Protein AF-A0A5B0TYM4-F1 (afdb_monomer_lite)

Structure (mmCIF, N/CA/C/O backbone):
data_AF-A0A5B0TYM4-F1
#
_entry.id   AF-A0A5B0TYM4-F1
#
loop_
_atom_site.group_PDB
_atom_site.id
_atom_site.type_symbol
_atom_site.label_atom_id
_atom_site.label_alt_id
_atom_site.label_comp_id
_atom_site.label_asym_id
_atom_site.label_entity_id
_atom_site.label_seq_id
_atom_site.pdbx_PDB_ins_code
_atom_site.Cartn_x
_atom_site.Cartn_y
_atom_site.Cartn_z
_atom_site.occupancy
_atom_site.B_iso_or_equiv
_atom_site.auth_seq_id
_atom_site.auth_comp_id
_atom_site.auth_asym_id
_atom_site.auth_atom_id
_atom_site.pdbx_PDB_model_num
ATOM 1 N N . MET A 1 1 ? 12.464 11.081 24.777 1.00 52.78 1 MET A N 1
ATOM 2 C CA . MET A 1 1 ? 11.109 11.037 24.184 1.00 52.78 1 MET A CA 1
ATOM 3 C C . MET A 1 1 ? 10.640 9.595 24.229 1.00 52.78 1 MET A C 1
ATOM 5 O O . MET A 1 1 ? 11.441 8.734 23.888 1.00 52.78 1 MET A O 1
ATOM 9 N N . SER A 1 2 ? 9.414 9.305 24.670 1.00 56.31 2 SER A N 1
ATOM 10 C CA . SER A 1 2 ? 8.841 7.972 24.461 1.00 56.31 2 SER A CA 1
ATOM 11 C C . SER A 1 2 ? 8.320 7.898 23.028 1.00 56.31 2 SER A C 1
ATOM 13 O O . SER A 1 2 ? 7.512 8.726 22.606 1.00 56.31 2 SER A O 1
ATOM 15 N N . ALA A 1 3 ? 8.812 6.936 22.251 1.00 78.44 3 ALA A N 1
ATOM 16 C CA . ALA A 1 3 ? 8.205 6.630 20.965 1.00 78.44 3 ALA A CA 1
ATOM 17 C C . ALA A 1 3 ? 6.795 6.083 21.229 1.00 78.44 3 ALA A C 1
ATOM 19 O O . ALA A 1 3 ? 6.629 5.127 21.986 1.00 78.44 3 ALA A O 1
ATOM 20 N N . SER A 1 4 ? 5.779 6.718 20.647 1.00 87.31 4 SER A N 1
ATOM 21 C CA . SER A 1 4 ? 4.402 6.229 20.725 1.00 87.31 4 SER A CA 1
ATOM 22 C C . SER A 1 4 ? 4.150 5.261 19.567 1.00 87.31 4 SER A C 1
ATOM 24 O O . SER A 1 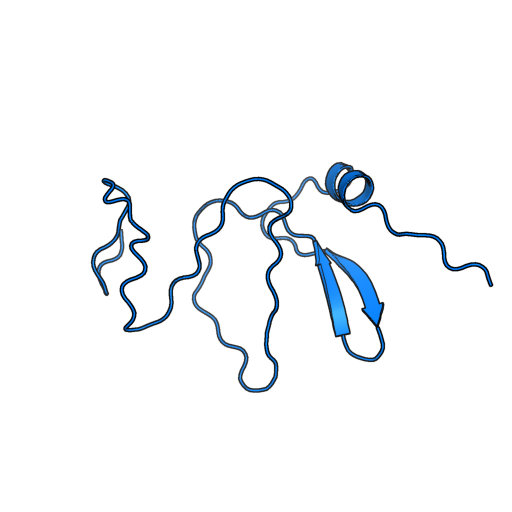4 ? 4.409 5.638 18.422 1.00 87.31 4 SER A O 1
ATOM 26 N N . PRO A 1 5 ? 3.659 4.035 19.823 1.00 93.56 5 PRO A N 1
ATOM 27 C CA . PRO A 1 5 ? 3.332 3.092 18.761 1.00 93.56 5 PRO A CA 1
ATOM 28 C C . PRO A 1 5 ? 2.301 3.662 17.782 1.00 93.56 5 PRO A C 1
ATOM 30 O O . PRO A 1 5 ? 1.371 4.369 18.178 1.00 93.56 5 PRO A O 1
ATOM 33 N N . ILE A 1 6 ? 2.433 3.315 16.502 1.00 94.31 6 ILE A N 1
ATOM 34 C CA . ILE A 1 6 ? 1.473 3.712 15.470 1.00 94.31 6 ILE A CA 1
ATOM 35 C C . ILE A 1 6 ? 0.440 2.602 15.302 1.00 94.31 6 ILE A C 1
ATOM 37 O O . ILE A 1 6 ? 0.752 1.504 14.851 1.00 94.31 6 ILE A O 1
ATOM 41 N N . ASN A 1 7 ? -0.814 2.902 15.637 1.00 95.00 7 ASN A N 1
ATOM 42 C CA . ASN A 1 7 ? -1.929 1.993 15.396 1.00 95.00 7 ASN A CA 1
ATOM 43 C C . ASN A 1 7 ? -2.427 2.143 13.949 1.00 95.00 7 ASN A C 1
ATOM 45 O O . ASN A 1 7 ? -3.078 3.133 13.608 1.00 95.00 7 ASN A O 1
ATOM 49 N N . LEU A 1 8 ? -2.128 1.157 13.099 1.00 94.38 8 LEU A N 1
ATOM 50 C CA . LEU A 1 8 ? -2.494 1.192 11.680 1.00 94.38 8 LEU A CA 1
ATOM 51 C C . LEU A 1 8 ? -4.013 1.243 11.469 1.00 94.38 8 LEU A C 1
ATOM 53 O O . LEU A 1 8 ? -4.479 1.996 10.618 1.00 94.38 8 LEU A O 1
ATOM 57 N N . LEU A 1 9 ? -4.795 0.507 12.266 1.00 93.38 9 LEU A N 1
ATOM 58 C CA . LEU A 1 9 ? -6.257 0.470 12.144 1.00 93.38 9 LEU A CA 1
ATOM 59 C C . LEU A 1 9 ? -6.890 1.831 12.468 1.00 93.38 9 LEU A C 1
ATOM 61 O O . LEU A 1 9 ? -7.776 2.285 11.742 1.00 93.38 9 LEU A O 1
ATOM 65 N N . ASP A 1 10 ? -6.398 2.519 13.503 1.00 94.81 10 ASP A N 1
ATOM 66 C CA . ASP A 1 10 ? -6.825 3.889 13.820 1.00 94.81 10 ASP A CA 1
ATOM 67 C C . ASP A 1 10 ? -6.459 4.875 12.699 1.00 94.81 10 ASP A C 1
ATOM 69 O O . ASP A 1 10 ? -7.243 5.762 12.364 1.00 94.81 10 ASP A O 1
ATOM 73 N N . LYS A 1 11 ? -5.293 4.719 12.064 1.00 94.19 11 LYS A N 1
ATOM 74 C CA . LYS A 1 11 ? -4.933 5.551 10.907 1.00 94.19 11 LYS A CA 1
ATOM 75 C C . LYS A 1 11 ? -5.823 5.253 9.696 1.00 94.19 11 LYS A C 1
ATOM 77 O O . LYS A 1 11 ? -6.262 6.191 9.036 1.00 94.19 11 LYS A O 1
ATOM 82 N N . PHE A 1 12 ? -6.158 3.989 9.440 1.00 93.00 12 PHE A N 1
ATOM 83 C CA . PHE A 1 12 ? -7.062 3.602 8.353 1.00 93.00 12 PHE A CA 1
ATOM 84 C C . PHE A 1 12 ? -8.497 4.100 8.533 1.00 93.00 12 PHE A C 1
ATOM 86 O O . PHE A 1 12 ? -9.151 4.401 7.532 1.00 93.00 12 PHE A O 1
ATOM 93 N N . SER A 1 13 ? -8.992 4.212 9.771 1.00 92.81 13 SER A N 1
ATOM 94 C CA . SER A 1 13 ? -10.339 4.746 10.038 1.00 92.81 13 SER A CA 1
ATOM 95 C C . SER A 1 13 ? -10.485 6.209 9.592 1.00 92.81 13 SER A C 1
ATOM 97 O O . SER A 1 13 ? -11.576 6.645 9.235 1.00 92.81 13 SER A O 1
ATOM 99 N N . LYS A 1 14 ? -9.365 6.940 9.536 1.00 93.06 14 LYS A N 1
ATOM 100 C CA . LYS A 1 14 ? -9.276 8.348 9.119 1.00 93.06 14 LYS A CA 1
ATOM 101 C C . LYS A 1 14 ? -9.083 8.520 7.608 1.00 93.06 14 LYS A C 1
ATOM 103 O O . LYS A 1 14 ? -9.140 9.641 7.112 1.00 93.06 14 LYS A O 1
ATOM 108 N N . LEU A 1 15 ? -8.853 7.430 6.870 1.00 90.31 15 LEU A N 1
ATOM 109 C CA . LEU A 1 15 ? -8.710 7.437 5.414 1.00 90.31 15 LEU A CA 1
ATOM 110 C C . LEU A 1 15 ? -10.054 7.124 4.756 1.00 90.31 15 LEU A C 1
ATOM 112 O O . LEU A 1 15 ? -10.559 6.009 4.874 1.00 90.31 15 LEU A O 1
ATOM 116 N N . SER A 1 16 ? -10.618 8.078 4.023 1.00 87.00 16 SER A N 1
ATOM 117 C CA . SER A 1 16 ? -11.839 7.873 3.228 1.00 87.00 16 SER A CA 1
ATOM 118 C C . SER A 1 16 ? -11.564 7.695 1.734 1.00 87.00 16 SER A C 1
ATOM 120 O O . SER A 1 16 ? -12.321 7.009 1.059 1.00 87.00 16 SER A O 1
ATOM 122 N N . GLN A 1 17 ? -10.478 8.278 1.223 1.00 87.75 17 GLN A N 1
ATOM 123 C CA . GLN A 1 17 ? -10.151 8.274 -0.203 1.00 87.75 17 GLN A CA 1
ATOM 124 C C . GLN A 1 17 ? -9.419 6.992 -0.613 1.00 87.75 17 GLN A C 1
ATOM 126 O O . GLN A 1 17 ? -8.451 6.584 0.034 1.00 87.75 17 GLN A O 1
ATOM 131 N N . GLN A 1 18 ? -9.869 6.389 -1.710 1.00 86.69 18 GLN A N 1
ATOM 132 C CA . GLN A 1 18 ? -9.143 5.336 -2.416 1.00 86.69 18 GLN A CA 1
ATOM 133 C C . GLN A 1 18 ? -7.996 5.938 -3.229 1.00 86.69 18 GLN A C 1
ATOM 135 O O . GLN A 1 18 ? -8.023 7.125 -3.564 1.00 86.69 18 GLN A O 1
ATOM 140 N N . TRP A 1 19 ? -6.977 5.125 -3.511 1.00 84.44 19 TRP A N 1
ATOM 141 C CA . TRP A 1 19 ? -5.838 5.481 -4.363 1.00 84.44 19 TRP A CA 1
ATOM 142 C C . TRP A 1 19 ? -5.099 6.763 -3.941 1.00 84.44 19 TRP A C 1
ATOM 144 O O . TRP A 1 19 ? -4.435 7.413 -4.742 1.00 84.44 19 TRP A O 1
ATOM 154 N N . SER A 1 20 ? -5.181 7.129 -2.656 1.00 88.75 20 SER A N 1
ATOM 155 C CA . SER A 1 20 ? -4.495 8.291 -2.085 1.00 88.75 20 SER A CA 1
ATOM 156 C C . SER A 1 20 ? -3.562 7.853 -0.952 1.00 88.75 20 SER A C 1
ATOM 158 O O . SER A 1 20 ? -3.962 7.900 0.217 1.00 88.75 20 SER A O 1
ATOM 160 N N . PRO A 1 21 ? -2.328 7.409 -1.268 1.00 90.94 21 PRO A N 1
ATOM 161 C CA . PRO A 1 21 ? -1.358 7.016 -0.256 1.00 90.94 21 PRO A CA 1
ATOM 162 C C . PRO A 1 21 ? -1.073 8.171 0.707 1.00 90.94 21 PRO A C 1
ATOM 164 O O . PRO A 1 21 ? -0.760 9.285 0.279 1.00 90.94 21 PRO A O 1
ATOM 167 N N . LYS A 1 22 ? -1.162 7.920 2.016 1.00 94.06 22 LYS A N 1
ATOM 168 C CA . LYS A 1 22 ? -0.786 8.888 3.057 1.00 94.06 22 LYS A CA 1
ATOM 169 C C . LYS A 1 22 ? 0.429 8.394 3.824 1.00 94.06 22 LYS A C 1
ATOM 171 O O . LYS A 1 22 ? 0.413 7.277 4.337 1.00 94.06 22 LYS A O 1
ATOM 176 N N . VAL A 1 23 ? 1.448 9.242 3.936 1.00 94.81 23 VAL A N 1
ATOM 177 C CA . VAL A 1 23 ? 2.625 8.984 4.775 1.00 94.81 23 VAL A CA 1
ATOM 178 C C . VAL A 1 23 ? 2.200 9.036 6.243 1.00 94.81 23 VAL A C 1
ATOM 180 O O . VAL A 1 23 ? 1.605 10.017 6.688 1.00 94.81 23 VAL A O 1
ATOM 183 N N . ILE A 1 24 ? 2.466 7.963 6.985 1.00 94.75 24 ILE A N 1
ATOM 184 C CA . ILE A 1 24 ? 2.121 7.834 8.411 1.00 94.75 24 ILE A CA 1
ATOM 185 C C . ILE A 1 24 ? 3.344 7.839 9.328 1.00 94.75 24 ILE A C 1
ATOM 187 O O . ILE A 1 24 ? 3.190 8.072 10.527 1.00 94.75 24 ILE A O 1
ATOM 191 N N . ALA A 1 25 ? 4.526 7.574 8.775 1.00 94.38 25 ALA A N 1
ATOM 192 C CA . ALA A 1 25 ? 5.805 7.612 9.464 1.00 94.38 25 ALA A CA 1
ATOM 193 C C . ALA A 1 25 ? 6.945 7.738 8.456 1.00 94.38 25 ALA A C 1
ATOM 195 O O . ALA A 1 25 ? 6.793 7.385 7.283 1.00 94.38 25 ALA A O 1
ATOM 196 N N . GLU A 1 26 ? 8.093 8.172 8.958 1.00 94.81 26 GLU A N 1
ATOM 197 C CA . GLU A 1 26 ? 9.342 8.242 8.214 1.00 94.81 26 GLU A CA 1
ATOM 198 C C . GLU A 1 26 ? 10.446 7.570 9.034 1.00 94.81 26 GLU A C 1
ATOM 200 O O . GLU A 1 26 ? 10.457 7.647 10.267 1.00 94.81 26 GLU A O 1
ATOM 205 N N . MET A 1 27 ? 11.353 6.884 8.348 1.00 93.25 27 MET A N 1
ATOM 206 C CA . MET A 1 27 ? 12.549 6.290 8.936 1.00 93.25 27 MET A CA 1
ATOM 207 C C . MET A 1 27 ? 13.713 6.576 7.999 1.00 93.25 27 MET A C 1
ATOM 209 O O . MET A 1 27 ? 13.798 5.988 6.926 1.00 93.25 27 MET A O 1
ATOM 213 N N . ASN A 1 28 ? 14.611 7.468 8.415 1.00 93.25 28 ASN A N 1
ATOM 214 C CA . ASN A 1 28 ? 15.639 8.028 7.537 1.00 93.25 28 ASN A CA 1
ATOM 215 C C . ASN A 1 28 ? 14.984 8.649 6.287 1.00 93.25 28 ASN A C 1
ATOM 217 O O . ASN A 1 28 ? 14.165 9.555 6.415 1.00 93.25 28 ASN A O 1
ATOM 221 N N . ASP A 1 29 ? 15.321 8.146 5.106 1.00 91.75 29 ASP A N 1
ATOM 222 C CA . ASP A 1 29 ? 14.795 8.512 3.792 1.00 91.75 29 ASP A CA 1
ATOM 223 C C . ASP A 1 29 ? 13.631 7.616 3.315 1.00 91.75 29 ASP A C 1
ATOM 225 O O . ASP A 1 29 ? 13.126 7.794 2.207 1.00 91.75 29 ASP A O 1
ATOM 229 N N . TYR A 1 30 ? 13.154 6.690 4.156 1.00 93.38 30 TYR A N 1
ATOM 230 C CA . TYR A 1 30 ? 12.013 5.823 3.856 1.00 93.38 30 TYR A CA 1
ATOM 231 C C . TYR A 1 30 ? 10.707 6.384 4.405 1.00 93.38 30 TYR A C 1
ATOM 233 O O . TYR A 1 30 ? 10.644 6.927 5.510 1.00 93.38 30 TYR A O 1
ATOM 241 N N . GLN A 1 31 ? 9.629 6.157 3.657 1.00 94.75 31 GLN A N 1
ATOM 242 C CA . GLN A 1 31 ? 8.275 6.534 4.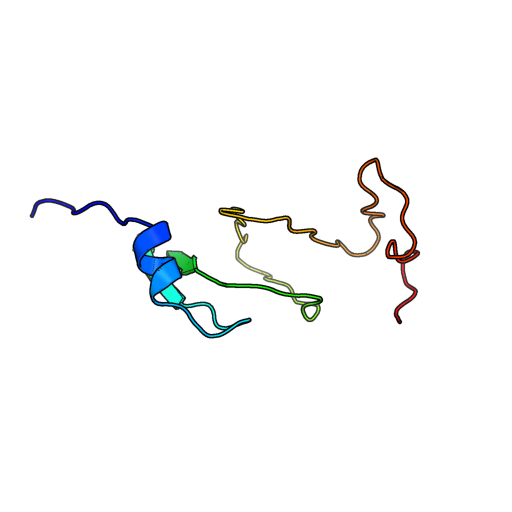046 1.00 94.75 31 GLN A CA 1
ATOM 243 C C . GLN A 1 31 ? 7.391 5.303 4.198 1.00 94.75 31 GLN A C 1
ATOM 245 O O . GLN A 1 31 ? 7.297 4.474 3.295 1.00 94.75 31 GLN A O 1
ATOM 250 N N . PHE A 1 32 ? 6.660 5.239 5.307 1.00 95.00 32 PHE A N 1
ATOM 251 C CA . PHE A 1 32 ? 5.601 4.255 5.505 1.00 95.00 32 PHE A CA 1
ATOM 252 C C . PHE A 1 32 ? 4.279 4.877 5.085 1.00 95.00 32 PHE A C 1
ATOM 254 O O . PHE A 1 32 ? 3.865 5.902 5.637 1.00 95.00 32 PHE A O 1
ATOM 261 N N . LYS A 1 33 ? 3.615 4.264 4.106 1.00 95.06 33 LYS A N 1
ATOM 262 C CA . LYS A 1 33 ? 2.381 4.784 3.518 1.00 95.06 33 LYS A CA 1
ATOM 263 C C . LYS A 1 33 ? 1.220 3.840 3.784 1.00 95.06 33 LYS A C 1
ATOM 265 O O . LYS A 1 33 ? 1.375 2.625 3.738 1.00 95.06 33 LYS A O 1
ATOM 270 N N . LEU A 1 34 ? 0.046 4.414 4.029 1.00 95.38 34 LEU A N 1
ATOM 271 C CA . LEU A 1 34 ? -1.217 3.685 4.015 1.00 95.38 34 LEU A CA 1
ATOM 272 C C . LEU A 1 34 ? -2.026 4.092 2.793 1.00 95.38 34 LEU A C 1
ATOM 274 O O . LEU A 1 34 ? -2.199 5.283 2.531 1.00 95.38 34 LEU A O 1
ATOM 278 N N . ALA A 1 35 ? -2.556 3.101 2.087 1.00 93.31 35 ALA A N 1
ATOM 279 C CA . ALA A 1 35 ? -3.438 3.291 0.949 1.00 93.31 35 ALA A CA 1
ATOM 280 C C . ALA A 1 35 ? -4.610 2.308 1.029 1.00 93.31 35 ALA A C 1
ATOM 282 O O . ALA A 1 35 ? -4.470 1.194 1.534 1.00 93.31 35 ALA A O 1
ATOM 283 N N . LYS A 1 36 ? -5.771 2.738 0.533 1.00 91.25 36 LYS A N 1
ATOM 284 C CA . LYS A 1 36 ? -6.883 1.851 0.185 1.00 91.25 36 LYS A CA 1
ATOM 285 C C . LYS A 1 36 ? -6.880 1.717 -1.329 1.00 91.25 36 LYS A C 1
ATOM 287 O O . LYS A 1 36 ? -6.913 2.740 -2.011 1.00 91.25 36 LYS A O 1
ATOM 292 N N . ILE A 1 37 ? -6.815 0.489 -1.819 1.00 87.94 37 ILE A N 1
ATOM 293 C CA . ILE A 1 37 ? -6.804 0.174 -3.246 1.00 87.94 37 ILE A CA 1
ATOM 294 C C . ILE A 1 37 ? -8.090 -0.569 -3.602 1.00 87.94 37 ILE A C 1
ATOM 296 O O . ILE A 1 37 ? -8.634 -1.283 -2.759 1.00 87.94 37 ILE A O 1
ATOM 300 N N . GLU A 1 38 ? -8.592 -0.360 -4.813 1.00 84.69 38 GLU A N 1
ATOM 301 C CA . GLU A 1 38 ? -9.767 -1.056 -5.335 1.00 84.69 38 GLU A CA 1
ATOM 302 C C . GLU A 1 38 ? -9.691 -1.111 -6.859 1.00 84.69 38 GLU A C 1
ATOM 304 O O . GLU A 1 38 ? -9.545 -0.069 -7.499 1.00 84.69 38 GLU A O 1
ATOM 309 N N . ASN A 1 39 ? -9.854 -2.310 -7.420 1.00 84.25 39 ASN A N 1
ATOM 310 C CA . ASN A 1 39 ? -9.657 -2.613 -8.838 1.00 84.25 39 ASN A CA 1
ATOM 311 C C . ASN A 1 39 ? -8.190 -2.423 -9.261 1.00 84.25 39 ASN A C 1
ATOM 313 O O . ASN A 1 39 ? -7.269 -2.749 -8.511 1.00 84.25 39 ASN A O 1
ATOM 317 N N . GLU A 1 40 ? -7.986 -1.930 -10.475 1.00 80.06 40 GLU A N 1
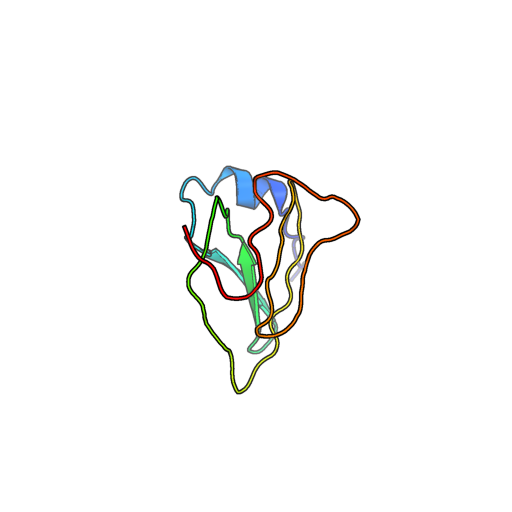ATOM 318 C CA . GLU A 1 40 ? -6.698 -1.904 -11.150 1.00 80.06 40 GLU A CA 1
ATOM 319 C C . GLU A 1 40 ? -5.914 -0.620 -10.887 1.00 80.06 40 GLU A C 1
ATOM 321 O O . GLU A 1 40 ? -6.468 0.461 -10.668 1.00 80.06 40 GLU A O 1
ATOM 326 N N . PHE A 1 41 ? -4.591 -0.749 -10.961 1.00 78.94 41 PHE A N 1
ATOM 327 C CA 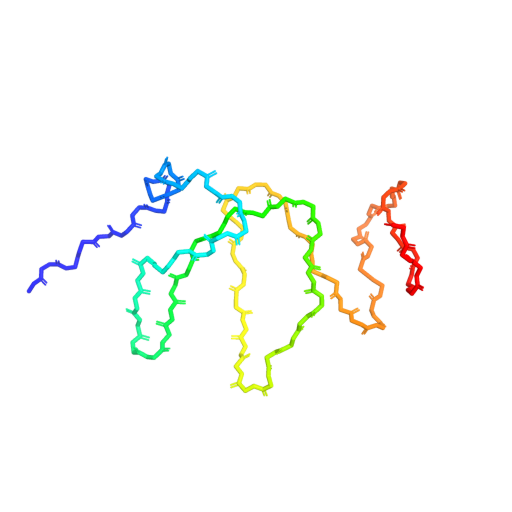. PHE A 1 41 ? -3.662 0.370 -10.931 1.00 78.94 41 PHE A CA 1
ATOM 328 C C . PHE A 1 41 ? -2.875 0.447 -12.235 1.00 78.94 41 PHE A C 1
ATOM 330 O O . PHE A 1 41 ? -2.729 -0.538 -12.956 1.00 78.94 41 PHE A O 1
ATOM 337 N N . THR A 1 42 ? -2.331 1.622 -12.540 1.00 81.19 42 THR A N 1
ATOM 338 C CA . THR A 1 42 ? -1.518 1.797 -13.741 1.00 81.19 42 THR A CA 1
ATOM 339 C C . THR A 1 42 ? -0.151 1.127 -13.593 1.00 81.19 42 THR A C 1
ATOM 341 O O . THR A 1 42 ? 0.478 1.145 -12.529 1.00 81.19 42 THR A O 1
ATOM 344 N N . TRP A 1 43 ? 0.349 0.573 -14.701 1.00 83.94 43 TRP A N 1
ATOM 345 C CA . TRP A 1 43 ? 1.722 0.083 -14.781 1.00 83.94 43 TRP A CA 1
ATOM 346 C C . TRP A 1 43 ? 2.712 1.179 -14.407 1.00 83.94 43 TRP A C 1
ATOM 348 O O . TRP A 1 43 ? 2.707 2.270 -14.981 1.00 83.94 43 TRP A O 1
ATOM 358 N N . HIS A 1 44 ? 3.608 0.854 -13.488 1.00 85.50 44 HIS A N 1
ATOM 359 C CA . HIS A 1 44 ? 4.695 1.727 -13.087 1.00 85.50 44 HIS A CA 1
ATOM 360 C C . HIS A 1 44 ? 5.915 0.891 -12.701 1.00 85.50 44 HIS A C 1
ATOM 362 O O . HIS A 1 44 ? 5.856 -0.334 -12.602 1.00 85.50 44 HIS A O 1
ATOM 368 N N . SER A 1 45 ? 7.047 1.565 -12.542 1.00 87.38 45 SER A N 1
ATOM 369 C CA . SER A 1 45 ? 8.307 0.939 -12.164 1.00 87.38 45 SER A CA 1
ATOM 370 C C . SER A 1 45 ? 9.141 1.908 -11.346 1.00 87.38 45 SER A C 1
ATOM 372 O O . SER A 1 45 ? 9.185 3.102 -11.656 1.00 87.38 45 SER A O 1
ATOM 374 N N . HIS A 1 46 ? 9.879 1.379 -10.380 1.00 87.75 46 HIS A N 1
ATOM 375 C CA . HIS A 1 46 ? 10.853 2.125 -9.601 1.00 87.75 46 HIS A CA 1
ATOM 376 C C . HIS A 1 46 ? 12.256 1.636 -9.965 1.00 87.75 46 HIS A C 1
ATOM 378 O O . HIS A 1 46 ? 12.623 0.508 -9.674 1.00 87.75 46 HIS A O 1
ATOM 384 N N . ALA A 1 47 ? 13.043 2.474 -10.647 1.00 89.56 47 ALA A N 1
ATOM 385 C CA . ALA A 1 47 ? 14.363 2.066 -11.144 1.00 89.56 47 ALA A CA 1
ATOM 386 C C . ALA A 1 47 ? 15.422 1.928 -10.036 1.00 89.56 47 ALA A C 1
ATOM 388 O O . ALA A 1 47 ? 16.416 1.237 -10.218 1.00 89.56 47 ALA A O 1
ATOM 389 N N . ASN A 1 48 ? 15.224 2.622 -8.912 1.00 90.56 48 ASN A N 1
ATOM 390 C CA . ASN A 1 48 ? 16.275 2.866 -7.921 1.00 90.56 48 ASN A CA 1
ATOM 391 C C . ASN A 1 48 ? 15.863 2.494 -6.490 1.00 90.56 48 ASN A C 1
ATOM 393 O O . ASN A 1 48 ? 16.597 2.796 -5.553 1.00 90.56 48 ASN A O 1
ATOM 397 N N . THR A 1 49 ? 14.669 1.935 -6.296 1.00 87.31 49 THR A N 1
ATOM 398 C CA . THR A 1 49 ? 14.163 1.602 -4.964 1.00 87.31 49 THR A CA 1
ATOM 399 C C . THR A 1 49 ? 13.175 0.453 -5.058 1.00 87.31 49 THR A C 1
ATOM 401 O O . THR A 1 49 ? 12.327 0.436 -5.950 1.00 87.31 49 THR A O 1
ATOM 404 N N . ASP A 1 50 ? 13.311 -0.497 -4.142 1.00 91.31 50 ASP A N 1
ATOM 405 C CA . ASP A 1 50 ? 12.334 -1.558 -3.961 1.00 91.31 50 ASP A CA 1
ATOM 406 C C . ASP A 1 50 ? 11.110 -1.007 -3.225 1.00 91.31 50 ASP A C 1
ATOM 408 O O . ASP A 1 50 ? 11.216 -0.100 -2.395 1.00 91.31 50 ASP A O 1
ATOM 412 N N . GLU A 1 51 ? 9.942 -1.587 -3.487 1.00 90.75 51 GLU A N 1
ATOM 413 C CA . GLU A 1 51 ? 8.711 -1.249 -2.779 1.00 90.75 51 GLU A CA 1
ATOM 414 C C . GLU A 1 51 ? 8.175 -2.468 -2.029 1.00 90.75 51 GLU A C 1
ATOM 416 O O . GLU A 1 51 ? 8.075 -3.569 -2.571 1.00 90.75 51 GLU A O 1
ATOM 421 N N . VAL A 1 52 ? 7.835 -2.267 -0.755 1.00 92.88 52 VAL A N 1
ATOM 422 C CA . VAL A 1 52 ? 7.272 -3.309 0.105 1.00 92.88 52 VAL A CA 1
ATOM 423 C C . VAL A 1 52 ? 5.772 -3.099 0.238 1.00 92.88 52 VAL A C 1
ATOM 425 O O . VAL A 1 52 ? 5.317 -2.043 0.677 1.00 92.88 52 VAL A O 1
ATOM 428 N N . PHE A 1 53 ? 5.012 -4.153 -0.050 1.00 90.88 53 PHE A N 1
ATOM 429 C CA . PHE A 1 53 ? 3.567 -4.194 0.144 1.00 90.88 53 PHE A CA 1
ATOM 430 C C . PHE A 1 53 ? 3.217 -5.080 1.343 1.00 90.88 53 PHE A C 1
ATOM 432 O O . PHE A 1 53 ? 3.652 -6.225 1.437 1.00 90.88 53 PHE A O 1
ATOM 439 N N . LEU A 1 54 ? 2.404 -4.551 2.262 1.00 91.88 54 LEU A N 1
ATOM 440 C CA . LEU A 1 54 ? 1.866 -5.287 3.407 1.00 91.88 54 LEU A CA 1
ATOM 441 C C . LEU A 1 54 ? 0.339 -5.177 3.416 1.00 91.88 54 LEU A C 1
ATOM 443 O O . LEU A 1 54 ? -0.216 -4.103 3.658 1.00 91.88 54 LEU A O 1
ATOM 447 N N . VAL A 1 55 ? -0.342 -6.299 3.182 1.00 90.38 55 VAL A N 1
ATOM 448 C CA . VAL A 1 55 ? -1.808 -6.363 3.191 1.00 90.38 55 VAL A CA 1
ATOM 449 C C . VAL A 1 55 ? -2.307 -6.430 4.633 1.00 90.38 55 VAL A C 1
ATOM 451 O O . VAL A 1 55 ? -2.084 -7.409 5.338 1.00 90.38 55 VAL A O 1
ATOM 454 N N . ILE A 1 56 ? -2.997 -5.377 5.077 1.00 92.62 56 ILE A N 1
ATOM 455 C CA . ILE A 1 56 ? -3.582 -5.314 6.428 1.00 92.62 56 ILE A CA 1
ATOM 456 C C . ILE A 1 56 ? -4.996 -5.906 6.462 1.00 92.62 56 ILE A C 1
ATOM 458 O O . ILE A 1 56 ? -5.400 -6.497 7.462 1.00 92.62 56 ILE A O 1
ATOM 462 N N . LYS A 1 57 ? -5.769 -5.731 5.385 1.00 89.44 57 LYS A N 1
ATOM 463 C CA . LYS A 1 57 ? -7.123 -6.272 5.233 1.00 89.44 57 LYS A CA 1
ATOM 464 C C . LYS A 1 57 ? -7.463 -6.417 3.750 1.00 89.44 57 LYS A C 1
ATOM 466 O O . LYS A 1 57 ? -7.218 -5.484 2.992 1.00 89.44 57 LYS A O 1
ATOM 471 N N . GLY A 1 58 ? -8.111 -7.524 3.393 1.00 89.12 58 GLY A N 1
ATOM 472 C CA . GLY A 1 58 ? -8.495 -7.841 2.017 1.00 89.12 58 GLY A CA 1
ATOM 473 C C . GLY A 1 58 ? -7.432 -8.678 1.319 1.00 89.12 58 GLY A C 1
ATOM 474 O O . GLY A 1 58 ? -6.632 -9.339 1.978 1.00 89.12 58 GLY A O 1
ATOM 475 N N . GLU A 1 59 ? -7.438 -8.628 -0.005 1.00 86.81 59 GLU A N 1
ATOM 476 C CA . GLU A 1 59 ? -6.519 -9.359 -0.872 1.00 86.81 59 GLU A CA 1
ATOM 477 C C . GLU A 1 59 ? -5.912 -8.382 -1.883 1.00 86.81 59 GLU A C 1
ATOM 479 O O . GLU A 1 59 ? -6.527 -7.372 -2.232 1.00 86.81 59 GLU A O 1
ATOM 484 N N . MET A 1 60 ? -4.679 -8.651 -2.305 1.00 85.06 60 MET A N 1
ATOM 485 C CA . MET A 1 60 ? -3.958 -7.856 -3.295 1.00 85.06 60 MET A CA 1
ATOM 486 C C . MET A 1 60 ? -3.203 -8.806 -4.215 1.00 85.06 60 MET A C 1
ATOM 488 O O . MET A 1 60 ? -2.512 -9.704 -3.732 1.00 85.06 60 MET A O 1
ATOM 492 N N . SER A 1 61 ? -3.294 -8.553 -5.516 1.00 85.19 61 SER A N 1
ATOM 493 C CA . SER A 1 61 ? -2.476 -9.203 -6.535 1.00 85.19 61 SER A CA 1
ATOM 494 C C . SER A 1 61 ? -1.527 -8.179 -7.139 1.00 85.19 61 SER A C 1
ATOM 496 O O . SER A 1 61 ? -1.892 -7.020 -7.329 1.00 85.19 61 SER A O 1
ATOM 498 N N . ILE A 1 62 ? -0.303 -8.606 -7.429 1.00 84.38 62 ILE A N 1
ATOM 499 C CA . ILE A 1 62 ? 0.684 -7.807 -8.155 1.00 84.38 62 ILE A CA 1
ATOM 500 C C . ILE A 1 62 ? 0.997 -8.570 -9.427 1.00 84.38 62 ILE A C 1
ATOM 502 O O . ILE A 1 62 ? 1.425 -9.717 -9.354 1.00 84.38 62 ILE A O 1
ATOM 506 N N . GLU A 1 63 ? 0.796 -7.951 -10.582 1.00 81.62 63 GLU A N 1
ATOM 507 C CA . GLU A 1 63 ? 1.137 -8.540 -11.873 1.00 81.62 63 GLU A CA 1
ATOM 508 C C . GLU A 1 63 ? 2.516 -8.067 -12.328 1.00 81.62 63 GLU A C 1
ATOM 510 O O . GLU A 1 63 ? 2.830 -6.876 -12.306 1.00 81.62 63 GLU A O 1
ATOM 515 N N . LEU A 1 64 ? 3.360 -9.016 -12.735 1.00 81.69 64 LEU A N 1
ATOM 516 C CA . LEU A 1 64 ? 4.684 -8.735 -13.278 1.00 81.69 64 LEU A CA 1
ATOM 517 C C . LEU A 1 64 ? 4.674 -9.032 -14.775 1.00 81.69 64 LEU A C 1
ATOM 519 O O . LEU A 1 64 ? 4.141 -10.048 -15.216 1.00 81.69 64 LEU A O 1
ATOM 523 N N . ARG A 1 65 ? 5.297 -8.162 -15.574 1.00 78.69 65 ARG A N 1
ATOM 524 C CA . ARG A 1 65 ? 5.356 -8.360 -17.028 1.00 78.69 65 ARG A CA 1
ATOM 525 C C . ARG A 1 65 ? 6.037 -9.681 -17.372 1.00 78.69 65 ARG A C 1
ATOM 527 O O . ARG A 1 65 ? 7.128 -9.963 -16.880 1.00 78.69 65 ARG A O 1
ATOM 534 N N . GLY A 1 66 ? 5.406 -10.455 -18.251 1.00 75.38 66 GLY A N 1
ATOM 535 C CA . GLY A 1 66 ? 5.923 -11.748 -18.700 1.00 75.38 66 GLY A CA 1
ATOM 536 C C . GLY A 1 66 ? 5.826 -12.871 -17.661 1.00 75.38 66 GLY A C 1
ATOM 537 O O . GLY A 1 66 ? 6.350 -13.955 -17.911 1.00 75.38 66 GLY A O 1
ATOM 538 N N . VAL A 1 67 ? 5.159 -12.647 -16.523 1.00 67.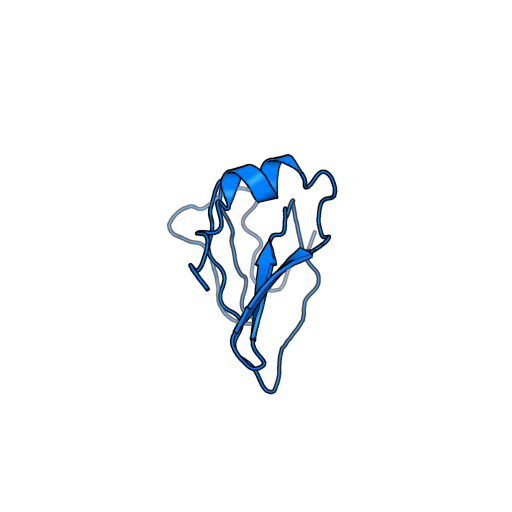25 67 VAL A N 1
ATOM 539 C CA . VAL A 1 67 ? 4.907 -13.665 -15.494 1.00 67.25 67 VAL A CA 1
ATOM 540 C C . VAL A 1 67 ? 3.404 -13.897 -15.392 1.00 67.25 67 VAL A C 1
ATOM 542 O O . VAL A 1 67 ? 2.650 -12.972 -15.118 1.00 67.25 67 VAL A O 1
ATOM 545 N N . ILE A 1 68 ? 2.971 -15.145 -15.577 1.00 61.16 68 ILE A N 1
ATOM 546 C CA . ILE A 1 68 ? 1.577 -15.536 -15.347 1.00 61.16 68 ILE A CA 1
ATOM 547 C C . ILE A 1 68 ? 1.343 -15.586 -13.831 1.00 61.16 68 ILE A C 1
ATOM 549 O O . ILE A 1 68 ? 1.757 -16.545 -13.179 1.00 61.16 68 ILE A O 1
ATOM 553 N N . ASN A 1 69 ? 0.673 -14.580 -13.266 1.00 56.47 69 ASN A N 1
ATOM 554 C CA . ASN A 1 69 ? 0.253 -14.588 -11.862 1.00 56.47 69 ASN A CA 1
ATOM 555 C C . ASN A 1 69 ? -1.179 -15.125 -11.739 1.00 56.47 69 ASN A C 1
ATOM 557 O O . ASN A 1 69 ? -2.144 -14.373 -11.725 1.00 56.47 69 ASN A O 1
ATOM 561 N N . THR A 1 70 ? -1.320 -16.449 -11.656 1.00 50.16 70 THR A N 1
ATOM 562 C CA . THR A 1 70 ? -2.626 -17.139 -11.564 1.00 50.16 70 THR A CA 1
ATOM 563 C C . THR A 1 70 ? -3.004 -17.598 -10.154 1.00 50.16 70 THR A C 1
ATOM 565 O O . THR A 1 70 ? -4.125 -18.055 -9.942 1.00 50.16 70 THR A O 1
ATOM 568 N N . GLY A 1 71 ? -2.106 -17.512 -9.166 1.00 54.03 71 GLY A N 1
ATOM 569 C CA . GLY A 1 71 ? -2.300 -18.263 -7.917 1.00 54.03 71 GLY A CA 1
ATOM 570 C C . GLY A 1 71 ? -2.580 -19.755 -8.200 1.00 54.03 71 GLY A C 1
ATOM 571 O O . GLY A 1 71 ? -2.123 -20.283 -9.208 1.00 54.03 71 GLY A O 1
ATOM 572 N N . GLU A 1 72 ? -3.353 -20.437 -7.345 1.00 49.19 72 GLU A N 1
ATOM 573 C CA . GLU A 1 72 ? -3.944 -21.763 -7.658 1.00 49.19 72 GLU A CA 1
ATOM 574 C C . GLU A 1 72 ? -5.387 -21.670 -8.198 1.00 49.19 72 GLU A C 1
ATOM 576 O O . GLU A 1 72 ? -6.003 -22.685 -8.520 1.00 49.19 72 GLU A O 1
ATOM 581 N N . ASN A 1 73 ? -5.954 -20.464 -8.298 1.00 49.94 73 ASN A N 1
ATOM 582 C CA . ASN A 1 73 ? -7.363 -20.262 -8.625 1.00 49.94 73 ASN A CA 1
ATOM 583 C C . ASN A 1 73 ? -7.527 -19.685 -10.034 1.00 49.94 73 ASN A C 1
ATOM 585 O O . ASN A 1 73 ? -7.254 -18.514 -10.283 1.00 49.94 73 ASN A O 1
ATOM 589 N N . SER A 1 74 ? -8.062 -20.505 -10.938 1.00 49.28 74 SER A N 1
ATOM 590 C CA . SER A 1 74 ? -8.628 -20.044 -12.207 1.00 49.28 74 SER A CA 1
ATOM 591 C C . SER A 1 74 ? -10.003 -19.417 -11.949 1.00 49.28 74 SER A C 1
ATOM 593 O O . SER A 1 74 ? -10.891 -20.071 -11.400 1.00 49.28 74 SER A O 1
ATOM 595 N N . SER A 1 75 ? -10.191 -18.153 -12.333 1.00 54.69 75 SER A N 1
ATOM 596 C CA . SER A 1 75 ? -11.495 -17.480 -12.303 1.00 54.69 75 SER A CA 1
ATOM 597 C C . SER A 1 75 ? -11.763 -16.741 -13.617 1.00 54.69 75 SER A C 1
ATOM 599 O O . SER A 1 75 ? -10.851 -16.507 -14.402 1.00 54.69 75 SER A O 1
ATOM 601 N N . VAL A 1 76 ? -13.010 -16.318 -13.847 1.00 48.81 76 VAL A N 1
ATOM 602 C CA . VAL A 1 76 ? -13.386 -15.473 -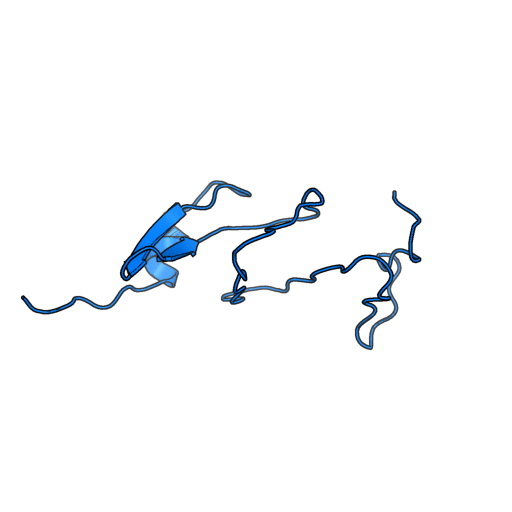15.003 1.00 48.81 76 VAL A CA 1
ATOM 603 C C . VAL A 1 76 ? -12.745 -14.078 -14.994 1.00 48.81 76 VAL A C 1
ATOM 605 O O . VAL A 1 76 ? -12.851 -13.371 -15.987 1.00 48.81 76 VAL A O 1
ATOM 608 N N . LEU A 1 77 ? -12.091 -13.683 -13.896 1.00 47.16 77 LEU A N 1
ATOM 609 C CA . LEU A 1 77 ? -11.330 -12.433 -13.787 1.00 47.16 77 LEU A CA 1
ATOM 610 C C . LEU A 1 77 ? -9.821 -12.643 -13.996 1.00 47.16 77 LEU A C 1
ATOM 612 O O . LEU A 1 77 ? -9.046 -11.706 -13.853 1.00 47.16 77 LEU A O 1
ATOM 616 N N . THR A 1 78 ? -9.386 -13.868 -14.298 1.00 50.81 78 THR A N 1
ATOM 617 C CA . THR A 1 78 ? -7.986 -14.160 -14.609 1.00 50.81 78 THR A CA 1
ATOM 618 C C . THR A 1 78 ? -7.705 -13.732 -16.049 1.00 50.81 78 THR A C 1
ATOM 620 O O . THR A 1 78 ? -8.133 -14.407 -16.985 1.00 50.81 78 THR A O 1
ATOM 623 N N . ALA A 1 79 ? -7.010 -12.608 -16.228 1.00 43.84 79 ALA A N 1
ATOM 624 C CA . ALA A 1 79 ? -6.570 -12.160 -17.544 1.00 43.84 79 ALA A CA 1
ATOM 625 C C . ALA A 1 79 ? -5.511 -13.123 -18.112 1.00 43.84 79 ALA A C 1
ATOM 627 O O . ALA A 1 79 ? -4.596 -13.553 -17.405 1.00 43.84 79 ALA A O 1
ATOM 628 N N . GLU A 1 80 ? -5.633 -13.479 -19.393 1.00 44.38 80 GLU A N 1
ATOM 629 C CA . GLU A 1 80 ? -4.514 -14.090 -20.110 1.00 44.38 80 GLU A CA 1
ATOM 630 C C . GLU A 1 80 ? -3.387 -13.059 -20.225 1.00 44.38 80 GLU A C 1
ATOM 632 O O . GLU A 1 80 ? -3.649 -11.868 -20.411 1.00 44.38 80 GLU A O 1
ATOM 637 N N . ASN A 1 81 ? -2.131 -13.512 -20.122 1.00 44.44 81 ASN A N 1
ATOM 638 C CA . ASN A 1 81 ? -0.977 -12.641 -20.339 1.00 44.44 81 ASN A CA 1
ATOM 639 C C . ASN A 1 81 ? -1.180 -11.808 -21.613 1.00 44.44 81 ASN A C 1
ATOM 641 O O . ASN A 1 81 ? -1.456 -12.354 -22.680 1.00 44.44 81 ASN A O 1
ATOM 645 N N . ASP A 1 82 ? -0.994 -10.496 -21.483 1.00 41.09 82 ASP A N 1
ATOM 646 C CA . ASP A 1 82 ? -1.063 -9.519 -22.570 1.00 41.09 82 ASP A CA 1
ATOM 647 C C . ASP A 1 82 ? -2.459 -9.283 -23.198 1.00 41.09 82 ASP A C 1
ATOM 649 O O . ASP A 1 82 ? -2.543 -8.663 -24.264 1.00 41.09 82 ASP A O 1
ATOM 653 N N . VAL A 1 83 ? -3.560 -9.668 -22.534 1.00 31.11 83 VAL A N 1
ATOM 654 C CA . VAL A 1 83 ? -4.933 -9.316 -22.956 1.00 31.11 83 VAL A CA 1
ATOM 655 C C . VAL A 1 83 ? -5.666 -8.537 -21.858 1.00 31.11 83 VAL A C 1
ATOM 657 O O . VAL A 1 83 ? -5.955 -9.064 -20.791 1.00 31.11 83 VAL A O 1
ATOM 660 N N . TRP A 1 84 ? -5.988 -7.275 -22.155 1.00 42.56 84 TRP A N 1
ATOM 661 C CA . TRP A 1 84 ? -6.665 -6.324 -21.265 1.00 42.56 84 TRP A CA 1
ATOM 662 C C . TRP A 1 84 ? -8.138 -6.177 -21.667 1.00 42.56 84 TRP A C 1
ATOM 664 O O . TRP A 1 84 ? -8.414 -5.968 -22.854 1.00 42.56 84 TRP A O 1
ATOM 674 N N . ILE A 1 85 ? -9.064 -6.230 -20.704 1.00 33.62 85 ILE A N 1
ATOM 675 C CA . ILE A 1 85 ? -10.411 -5.647 -20.842 1.00 33.62 85 ILE A CA 1
ATOM 676 C C . ILE A 1 85 ? -10.552 -4.524 -19.829 1.00 33.62 85 ILE A C 1
ATOM 678 O O . ILE A 1 85 ? -10.222 -4.794 -18.660 1.00 33.62 85 ILE A O 1
#

Foldseek 3Di:
DDDDDDDVVVVVVVDDDAPDWDFPDDDPPDTDTDHHYDDDDDDDDDPDDDDDDDDPDDDDDDDDQPDQPCPVDDDPPRDDHPDDD

Radius of gyration: 16.28 Å; chains: 1; bounding box: 30×33×47 Å

pLDDT: mean 79.36, std 18.38, range [31.11, 95.38]

Secondary structure (DSSP, 8-state):
-PPPP--HHHHHHT---TT--EEEEEETTEEEEE----S-------SS-------SSS------TT----TT---TT-PPTT---

Sequence (85 aa):
MSASPINLLDKFSKLSQQWSPKVIAEMNDYQFKLAKIENEFTWHSHANTDEVFLVIKGEMSIELRGVINTGENSSVLTAENDVWI